Protein AF-A0A6B3EUD3-F1 (afdb_monomer)

Secondary structure (DSSP, 8-state):
-HHHHHHHHHHHHHHHHHHH---HHHHHHHHHHHHHHHHHHHHHHHHHHHHHHHHHHHHHHHHHHHHHHHHHTTSGGGGS--

pLDDT: mean 87.58, std 8.06, range [54.5, 96.38]

Foldseek 3Di:
DVVVVQVVQQVQLVVCCVPVVDDSVVSSVVSVVVVVVQCVVCPPNSVVVVVVVCVVVVVVVVVVVVVVVQVVQVHPVSVVPD

Radius of gyration: 17.71 Å; Cα contacts (8 Å, |Δi|>4): 40; chains: 1; bounding box: 35×21×47 Å

Solvent-accessible surface area (backbone atoms only — not comparable to 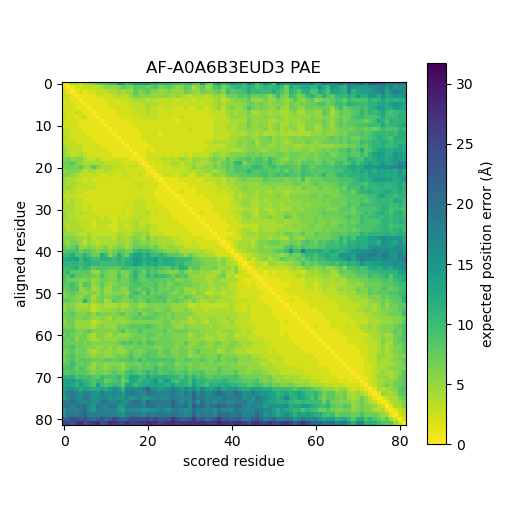full-atom values): 4479 Å² total; per-residue (Å²): 107,73,65,56,54,51,51,52,32,49,53,51,7,50,50,38,28,75,77,70,70,41,53,57,72,58,27,30,49,52,49,49,51,56,51,52,50,51,42,66,73,43,39,73,60,38,49,53,51,50,53,53,50,49,51,53,53,51,53,52,49,51,55,52,48,53,54,53,51,31,58,73,58,73,30,76,66,46,78,73,70,114

Sequence (82 aa):
KVADIAAKWFAVATLLNVFAGIDYNLGILITGVITLVYCTIGGLWADALTELGQFVIQGAAAIVMIVVVLHKLGGISAVWTM

Structure (mmCIF, N/CA/C/O backbone):
data_AF-A0A6B3EUD3-F1
#
_entry.id   AF-A0A6B3EUD3-F1
#
loop_
_atom_site.group_PDB
_atom_site.id
_atom_site.type_symbol
_atom_site.label_atom_id
_atom_site.label_alt_id
_atom_site.label_comp_id
_atom_site.label_asym_id
_atom_site.label_entity_id
_atom_site.label_seq_id
_atom_site.pdbx_PDB_ins_code
_atom_site.Cartn_x
_atom_site.Cartn_y
_atom_site.Cartn_z
_atom_site.occupancy
_atom_site.B_iso_or_equiv
_atom_site.auth_seq_id
_atom_site.auth_comp_id
_atom_site.auth_asym_id
_atom_site.auth_atom_id
_atom_site.pdbx_PDB_model_num
ATOM 1 N N . LYS A 1 1 ? 8.584 -12.804 4.189 1.00 57.88 1 LYS A N 1
ATOM 2 C CA . LYS A 1 1 ? 9.050 -11.841 3.157 1.00 57.88 1 LYS A CA 1
ATOM 3 C C . LYS A 1 1 ? 8.510 -12.168 1.762 1.00 57.88 1 LYS A C 1
ATOM 5 O O . LYS A 1 1 ? 7.730 -11.378 1.261 1.00 57.88 1 LYS A O 1
ATOM 10 N N . VAL A 1 2 ? 8.854 -13.306 1.137 1.00 78.75 2 VAL A N 1
ATOM 11 C CA . VAL A 1 2 ? 8.288 -13.668 -0.190 1.00 78.75 2 VAL A CA 1
ATOM 12 C C . VAL A 1 2 ? 6.769 -13.867 -0.123 1.00 78.75 2 VAL A C 1
ATOM 14 O O . VAL A 1 2 ? 6.046 -13.333 -0.957 1.00 78.75 2 VAL A O 1
ATOM 17 N N . ALA A 1 3 ? 6.281 -14.551 0.918 1.00 81.06 3 ALA A N 1
ATOM 18 C CA . ALA A 1 3 ? 4.848 -14.732 1.149 1.00 81.06 3 ALA A CA 1
ATOM 19 C C . ALA A 1 3 ? 4.096 -13.399 1.332 1.00 81.06 3 ALA A C 1
ATOM 21 O O . ALA A 1 3 ? 3.019 -13.230 0.773 1.00 81.06 3 ALA A O 1
ATOM 22 N N . ASP A 1 4 ? 4.682 -12.426 2.039 1.00 80.12 4 ASP A N 1
ATOM 23 C CA . ASP A 1 4 ? 4.094 -11.090 2.212 1.00 80.12 4 ASP A CA 1
ATOM 24 C C . ASP A 1 4 ? 3.953 -10.334 0.885 1.00 80.12 4 ASP A C 1
ATOM 26 O O . ASP A 1 4 ? 2.936 -9.693 0.632 1.00 80.12 4 ASP A O 1
ATOM 30 N N . ILE A 1 5 ? 4.968 -10.413 0.020 1.00 85.38 5 ILE A N 1
ATOM 31 C CA . ILE A 1 5 ? 4.949 -9.771 -1.301 1.00 85.38 5 ILE A CA 1
ATOM 32 C C . ILE A 1 5 ? 3.893 -10.439 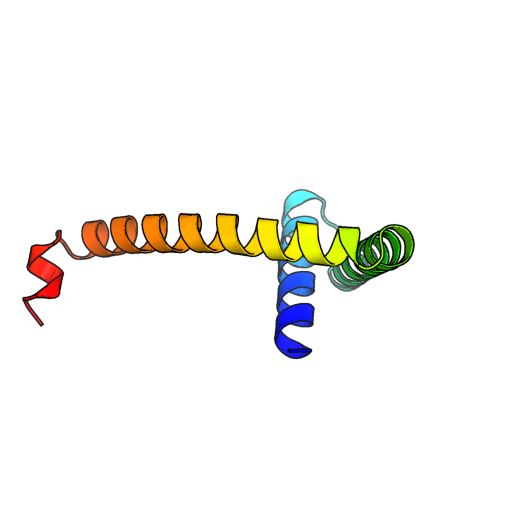-2.193 1.00 85.38 5 ILE A C 1
ATOM 34 O O . ILE A 1 5 ? 3.101 -9.746 -2.829 1.00 85.38 5 ILE A O 1
ATOM 38 N N . ALA A 1 6 ? 3.817 -11.773 -2.173 1.00 86.12 6 ALA A N 1
ATOM 39 C CA . ALA A 1 6 ? 2.799 -12.522 -2.905 1.00 86.12 6 ALA A CA 1
ATOM 40 C C . ALA A 1 6 ? 1.376 -12.188 -2.423 1.00 86.12 6 ALA A C 1
ATOM 42 O O . ALA A 1 6 ? 0.483 -11.978 -3.243 1.00 86.12 6 ALA A O 1
ATOM 43 N N . ALA A 1 7 ? 1.170 -12.062 -1.108 1.00 88.31 7 ALA A N 1
ATOM 44 C CA . ALA A 1 7 ? -0.114 -11.666 -0.534 1.00 88.31 7 ALA A CA 1
ATOM 45 C C . ALA A 1 7 ? -0.529 -10.252 -0.975 1.00 88.31 7 ALA A C 1
ATOM 47 O O . ALA A 1 7 ? -1.692 -10.035 -1.315 1.00 88.31 7 ALA A O 1
ATOM 48 N N . LYS A 1 8 ? 0.417 -9.303 -1.045 1.00 87.56 8 LYS A N 1
ATOM 49 C CA . LYS A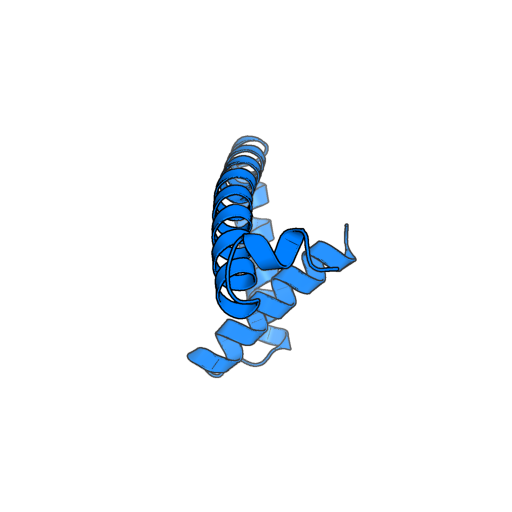 1 8 ? 0.157 -7.952 -1.572 1.00 87.56 8 LYS A CA 1
ATOM 50 C C . LYS A 1 8 ? -0.264 -7.990 -3.042 1.00 87.56 8 LYS A C 1
ATOM 52 O O . LYS A 1 8 ? -1.248 -7.351 -3.402 1.00 87.56 8 LYS A O 1
ATOM 57 N N . TRP A 1 9 ? 0.429 -8.758 -3.884 1.00 91.88 9 TRP A N 1
ATOM 58 C CA . TRP A 1 9 ? 0.060 -8.897 -5.299 1.00 91.88 9 TRP A CA 1
ATOM 59 C C . TRP A 1 9 ? -1.307 -9.553 -5.480 1.00 91.88 9 TRP A C 1
ATOM 61 O O . TRP A 1 9 ? -2.097 -9.102 -6.305 1.00 91.88 9 TRP A O 1
ATOM 71 N N . PHE A 1 10 ? -1.621 -10.564 -4.672 1.00 92.81 10 PHE A N 1
ATOM 72 C CA . PHE A 1 10 ? -2.929 -11.211 -4.686 1.00 92.81 10 PHE A CA 1
ATOM 73 C C . PHE A 1 10 ? -4.054 -10.267 -4.240 1.00 92.81 10 PHE A C 1
ATOM 75 O O . PHE A 1 10 ? -5.127 -10.248 -4.845 1.00 92.81 10 PHE A O 1
ATOM 82 N N . ALA A 1 11 ? -3.810 -9.436 -3.223 1.00 92.62 11 ALA A N 1
ATOM 83 C CA . ALA A 1 11 ? -4.768 -8.425 -2.786 1.00 92.62 11 ALA A CA 1
ATOM 84 C C . ALA A 1 11 ? -5.069 -7.413 -3.907 1.00 92.62 11 ALA A C 1
ATOM 86 O O . ALA A 1 11 ? -6.234 -7.136 -4.183 1.00 92.62 11 ALA A O 1
ATOM 87 N N . VAL A 1 12 ? -4.044 -6.925 -4.615 1.00 92.56 12 VAL A N 1
ATOM 88 C CA . VAL A 1 12 ? -4.228 -6.020 -5.766 1.00 92.56 12 VAL A CA 1
ATOM 89 C C . VAL A 1 12 ? -4.946 -6.723 -6.921 1.00 92.56 12 VAL A C 1
ATOM 91 O O . VAL A 1 12 ? -5.870 -6.156 -7.498 1.00 92.56 12 VAL A O 1
ATOM 94 N N . ALA A 1 13 ? -4.595 -7.974 -7.223 1.00 93.12 13 ALA A N 1
ATOM 95 C CA . ALA A 1 13 ? -5.280 -8.765 -8.244 1.00 93.12 13 ALA A CA 1
ATOM 96 C C . ALA A 1 13 ? -6.762 -8.992 -7.910 1.00 93.12 13 ALA A C 1
ATOM 98 O O . ALA A 1 13 ? -7.602 -8.947 -8.801 1.00 93.12 13 ALA A O 1
ATOM 99 N N . THR A 1 14 ? -7.095 -9.159 -6.629 1.00 94.50 14 THR A N 1
ATOM 100 C CA . THR A 1 14 ? -8.486 -9.247 -6.168 1.00 94.50 14 THR A CA 1
ATOM 101 C C . THR A 1 14 ? -9.236 -7.946 -6.429 1.00 94.50 14 THR A C 1
ATOM 103 O O . THR A 1 14 ? -10.353 -7.983 -6.933 1.00 94.50 14 THR A O 1
ATOM 106 N N . LEU A 1 15 ? -8.619 -6.791 -6.162 1.00 92.62 15 LEU A N 1
ATOM 107 C CA . LEU A 1 15 ? -9.220 -5.494 -6.487 1.00 92.62 15 LEU A CA 1
ATOM 108 C C . LEU A 1 15 ? -9.434 -5.346 -8.001 1.00 92.62 15 LEU A C 1
ATOM 110 O O . LEU A 1 15 ? -10.514 -4.949 -8.429 1.00 92.62 15 LEU A O 1
ATOM 114 N N . LEU A 1 16 ? -8.447 -5.715 -8.821 1.00 91.69 16 LEU A N 1
ATOM 115 C CA . LEU A 1 16 ? -8.566 -5.681 -10.284 1.00 91.69 16 LEU A CA 1
ATOM 116 C C . LEU A 1 16 ? -9.660 -6.622 -10.805 1.00 91.69 16 LEU A C 1
ATOM 118 O O . LEU A 1 16 ? -10.394 -6.258 -11.722 1.00 91.69 16 LEU A O 1
ATOM 122 N N . ASN A 1 17 ? -9.806 -7.804 -10.210 1.00 94.38 17 ASN A N 1
ATOM 123 C CA . ASN A 1 17 ? -10.870 -8.736 -10.560 1.00 94.38 17 ASN A CA 1
ATOM 124 C C . ASN A 1 17 ? -12.252 -8.170 -10.207 1.00 94.38 17 ASN A C 1
ATOM 126 O O . ASN A 1 17 ? -13.139 -8.150 -11.054 1.00 94.38 17 ASN A O 1
ATOM 130 N N . VAL A 1 18 ? -12.411 -7.633 -8.994 1.00 95.06 18 VAL A N 1
ATOM 131 C CA . VAL A 1 18 ? -13.693 -7.102 -8.506 1.00 95.06 18 VAL A CA 1
ATOM 132 C C . VAL A 1 18 ? -14.119 -5.837 -9.253 1.00 95.06 18 VAL A C 1
ATOM 134 O O . VAL A 1 18 ? -15.299 -5.681 -9.555 1.00 95.06 18 VAL A O 1
ATOM 137 N N . PHE A 1 19 ? -13.188 -4.932 -9.564 1.00 93.31 19 PHE A N 1
ATOM 138 C CA . PHE A 1 19 ? -13.521 -3.649 -10.192 1.00 93.31 19 PHE A CA 1
ATOM 139 C C . PHE A 1 19 ? -13.478 -3.667 -11.720 1.00 93.31 19 PHE A C 1
ATOM 141 O O . PHE A 1 19 ? -14.264 -2.966 -12.351 1.00 93.31 19 PHE A O 1
ATOM 148 N N . ALA A 1 20 ? -12.563 -4.430 -12.320 1.00 91.62 20 ALA A N 1
ATOM 149 C CA . ALA A 1 20 ? -12.323 -4.422 -13.763 1.00 91.62 20 ALA A CA 1
ATOM 150 C C . ALA A 1 20 ? -12.598 -5.776 -14.441 1.00 91.62 20 ALA A C 1
ATOM 152 O O . ALA A 1 20 ? -12.444 -5.883 -15.655 1.00 91.62 20 ALA A O 1
ATOM 153 N N . GLY A 1 21 ? -12.992 -6.812 -13.689 1.00 91.31 21 GLY A N 1
ATOM 154 C CA . GLY A 1 21 ? -13.270 -8.146 -14.233 1.00 91.31 21 GLY A CA 1
ATOM 155 C C . GLY A 1 21 ? -12.031 -8.891 -14.742 1.00 91.31 21 GLY A C 1
ATOM 156 O O . GLY A 1 21 ? -12.164 -9.867 -15.475 1.00 91.31 21 GLY A O 1
ATOM 157 N N . ILE A 1 22 ? -10.824 -8.431 -14.395 1.00 93.12 22 ILE A N 1
ATOM 158 C CA . ILE A 1 22 ? -9.564 -9.030 -14.856 1.00 93.12 22 ILE A CA 1
ATOM 159 C C . ILE A 1 22 ? -9.327 -10.357 -14.128 1.00 93.12 22 ILE A C 1
ATOM 161 O O . ILE A 1 22 ? -9.460 -10.424 -12.909 1.00 93.12 22 ILE A O 1
ATOM 165 N N . ASP A 1 23 ? -8.942 -11.411 -14.851 1.00 94.38 23 ASP A N 1
ATOM 166 C CA . ASP A 1 23 ? -8.604 -12.707 -14.249 1.00 94.38 23 ASP A CA 1
ATOM 167 C C . ASP A 1 23 ? -7.464 -12.595 -13.218 1.00 94.38 23 ASP A C 1
ATOM 169 O O . ASP A 1 23 ? -6.522 -11.820 -13.397 1.00 94.38 23 ASP A O 1
ATOM 173 N N . TYR A 1 24 ? -7.517 -13.395 -12.151 1.00 92.19 24 TYR A N 1
ATOM 174 C CA . TYR A 1 24 ? -6.538 -13.341 -11.063 1.00 92.19 24 TYR A CA 1
ATOM 175 C C . TYR A 1 24 ? -5.100 -13.586 -11.531 1.00 92.19 24 TYR A C 1
ATOM 177 O O . TYR A 1 24 ? -4.195 -12.875 -11.090 1.00 92.19 24 TYR A O 1
ATOM 185 N N . ASN A 1 25 ? -4.869 -14.535 -12.444 1.00 92.94 25 ASN A N 1
ATOM 186 C CA . ASN A 1 25 ? -3.518 -14.836 -12.922 1.00 92.94 25 ASN A CA 1
ATOM 187 C C . ASN A 1 25 ? -2.934 -13.644 -13.688 1.00 92.94 25 ASN A C 1
ATOM 189 O O . ASN A 1 25 ? -1.773 -13.279 -13.487 1.00 92.94 25 ASN A O 1
ATOM 193 N N . LEU A 1 26 ? -3.757 -12.993 -14.516 1.00 93.38 26 LEU A N 1
ATOM 194 C CA . LEU A 1 26 ? -3.377 -11.775 -15.231 1.00 93.38 26 LEU A CA 1
ATOM 195 C C . LEU A 1 26 ? -3.193 -10.590 -14.276 1.00 93.38 26 LEU A C 1
ATOM 197 O O . LEU A 1 26 ? -2.218 -9.855 -14.408 1.00 93.38 26 LEU A O 1
ATOM 201 N N . GLY A 1 27 ? -4.070 -10.424 -13.286 1.00 91.69 27 GLY A N 1
ATOM 202 C CA . GLY A 1 27 ? -3.975 -9.356 -12.289 1.00 91.69 27 GLY A CA 1
ATOM 203 C C . GLY A 1 27 ? -2.688 -9.429 -11.463 1.00 91.69 27 GLY A C 1
ATOM 204 O O . GLY A 1 27 ? -2.019 -8.410 -11.270 1.00 91.69 27 GLY A O 1
ATOM 205 N N . ILE A 1 28 ? -2.296 -10.631 -11.026 1.00 93.75 28 ILE A N 1
ATOM 206 C CA . ILE A 1 28 ? -1.036 -10.859 -10.302 1.00 93.75 28 ILE A CA 1
ATOM 207 C C . ILE A 1 28 ? 0.156 -10.551 -11.211 1.00 93.75 28 ILE A C 1
ATOM 209 O O . ILE A 1 28 ? 1.065 -9.833 -10.794 1.00 93.75 28 ILE A O 1
ATOM 213 N N . LEU A 1 29 ? 0.142 -11.048 -12.454 1.00 94.31 29 LEU A N 1
ATOM 214 C CA . LEU A 1 29 ? 1.228 -10.830 -13.409 1.00 94.31 29 LEU A CA 1
ATOM 215 C C . LEU A 1 29 ? 1.424 -9.338 -13.707 1.00 94.31 29 LEU A C 1
ATOM 217 O O . LEU A 1 29 ? 2.545 -8.845 -13.626 1.00 94.31 29 LEU A O 1
ATOM 221 N N . ILE A 1 30 ? 0.343 -8.606 -13.989 1.00 92.69 30 ILE A N 1
ATOM 222 C CA . ILE A 1 30 ? 0.379 -7.161 -14.258 1.00 92.69 30 ILE A CA 1
ATOM 223 C C . ILE A 1 30 ? 0.946 -6.411 -13.052 1.00 92.69 30 ILE A C 1
ATOM 225 O O . ILE A 1 30 ? 1.866 -5.606 -13.200 1.00 92.69 30 ILE A O 1
ATOM 229 N N . THR A 1 31 ? 0.442 -6.710 -11.854 1.00 91.06 31 THR A N 1
ATOM 230 C CA . THR A 1 31 ? 0.897 -6.060 -10.619 1.00 91.06 31 THR A CA 1
ATOM 231 C C . THR A 1 31 ? 2.386 -6.315 -10.379 1.00 91.06 31 THR A C 1
ATOM 233 O O . THR A 1 31 ? 3.136 -5.377 -10.101 1.00 91.06 31 THR A O 1
ATOM 236 N N . GLY A 1 32 ? 2.840 -7.561 -10.532 1.00 89.12 32 GLY A N 1
ATOM 237 C CA . GLY A 1 32 ? 4.243 -7.929 -10.354 1.00 89.12 32 GLY A CA 1
ATOM 238 C C . GLY A 1 32 ? 5.163 -7.275 -11.386 1.00 89.12 32 GLY A C 1
ATOM 239 O O . GLY A 1 32 ? 6.200 -6.729 -11.015 1.00 89.12 32 GLY A O 1
ATOM 240 N N . VAL A 1 33 ? 4.767 -7.255 -12.662 1.00 92.75 33 VAL A N 1
ATOM 241 C CA . VAL A 1 33 ? 5.549 -6.640 -13.748 1.00 92.75 33 VAL A CA 1
ATOM 242 C C . VAL A 1 33 ? 5.681 -5.135 -13.549 1.00 92.75 33 VAL A C 1
ATOM 244 O O . VAL A 1 33 ? 6.796 -4.622 -13.597 1.00 92.75 33 VAL A O 1
ATOM 247 N N . ILE A 1 34 ? 4.582 -4.429 -13.273 1.00 90.62 34 ILE A N 1
ATOM 248 C CA . ILE A 1 34 ? 4.624 -2.984 -13.002 1.00 90.62 34 ILE A CA 1
ATOM 249 C C . ILE A 1 34 ? 5.554 -2.705 -11.819 1.00 90.62 34 ILE A C 1
ATOM 251 O O . ILE A 1 34 ? 6.389 -1.804 -11.901 1.00 90.62 34 ILE A O 1
ATOM 255 N N . THR A 1 35 ? 5.449 -3.516 -10.760 1.00 87.69 35 THR A N 1
ATOM 256 C CA . THR A 1 35 ? 6.290 -3.383 -9.566 1.00 87.69 35 THR A CA 1
ATOM 257 C C . THR A 1 35 ? 7.771 -3.521 -9.895 1.00 87.69 35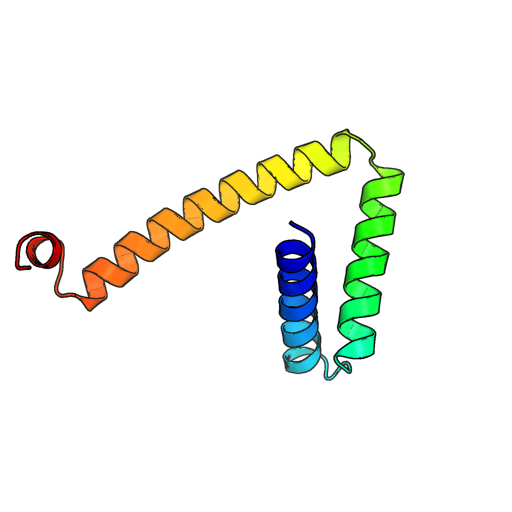 THR A C 1
ATOM 259 O O . THR A 1 35 ? 8.575 -2.658 -9.550 1.00 87.69 35 THR A O 1
ATOM 262 N N . LEU A 1 36 ? 8.137 -4.571 -10.629 1.00 86.56 36 LEU A N 1
ATOM 263 C CA . LEU A 1 36 ? 9.516 -4.809 -11.047 1.00 86.56 36 LEU A CA 1
ATOM 264 C C . LEU A 1 36 ? 10.049 -3.677 -11.932 1.00 86.56 36 LEU A C 1
ATOM 266 O O . LEU A 1 36 ? 11.165 -3.209 -11.714 1.00 86.56 36 LEU A O 1
ATOM 270 N N . VAL A 1 37 ? 9.251 -3.201 -12.890 1.00 89.19 37 VAL A N 1
ATOM 271 C CA . VAL A 1 37 ? 9.652 -2.132 -13.813 1.00 89.19 37 VAL A CA 1
ATOM 272 C C . VAL A 1 37 ? 9.984 -0.853 -13.050 1.00 89.19 37 VAL A C 1
ATOM 274 O O . VAL A 1 37 ? 11.091 -0.337 -13.202 1.00 89.19 37 VAL A O 1
ATOM 277 N N . TYR A 1 38 ? 9.096 -0.355 -12.186 1.00 84.25 38 TYR A N 1
ATOM 278 C CA . TYR A 1 38 ? 9.388 0.901 -11.488 1.00 84.25 38 TYR A CA 1
ATOM 279 C C . TYR A 1 38 ? 10.532 0.745 -10.473 1.00 84.25 38 TYR A C 1
ATOM 281 O O . TYR A 1 38 ? 11.342 1.664 -10.336 1.00 84.25 38 TYR A O 1
ATOM 289 N N . CYS A 1 39 ? 10.651 -0.412 -9.808 1.00 83.56 39 CYS A N 1
ATOM 290 C CA . CYS A 1 39 ? 11.768 -0.696 -8.905 1.00 83.56 39 CYS A CA 1
ATOM 291 C C . CYS A 1 39 ? 13.110 -0.697 -9.652 1.00 83.56 39 CYS A C 1
ATOM 293 O O . CYS A 1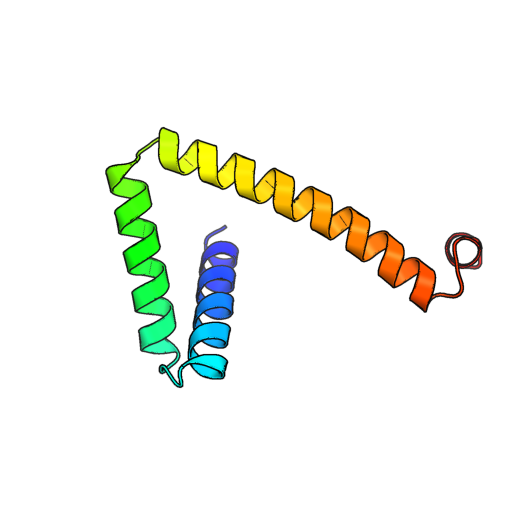 39 ? 14.090 -0.149 -9.153 1.00 83.56 39 CYS A O 1
ATOM 295 N N . THR A 1 40 ? 13.162 -1.266 -10.862 1.00 83.38 40 THR A N 1
ATOM 296 C CA . THR A 1 40 ? 14.394 -1.294 -11.670 1.00 83.38 40 THR A CA 1
ATOM 297 C C . THR A 1 40 ? 14.790 0.082 -12.202 1.00 83.38 40 THR A C 1
ATOM 299 O O . THR A 1 40 ? 15.975 0.398 -12.223 1.00 83.38 40 THR A O 1
ATOM 302 N N . ILE A 1 41 ? 13.819 0.918 -12.588 1.00 86.00 41 ILE A N 1
ATOM 303 C CA . ILE A 1 41 ? 14.083 2.253 -13.147 1.00 86.00 41 ILE A CA 1
ATOM 304 C C . ILE A 1 41 ? 14.494 3.242 -12.053 1.00 86.00 41 ILE A C 1
ATOM 306 O O . ILE A 1 41 ? 15.426 4.019 -12.245 1.00 86.00 41 ILE A O 1
ATOM 310 N N . GLY A 1 42 ? 13.806 3.241 -10.910 1.00 81.94 42 GLY A N 1
ATOM 311 C CA . GLY 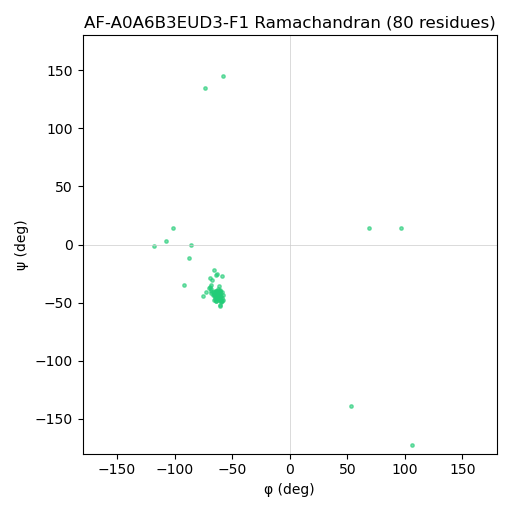A 1 42 ? 14.085 4.201 -9.841 1.00 81.94 42 GLY A CA 1
ATOM 312 C C . GLY A 1 42 ? 15.172 3.763 -8.857 1.00 81.94 42 GLY A C 1
ATOM 313 O O . GLY A 1 42 ? 15.634 4.588 -8.068 1.00 81.94 42 GLY A O 1
ATOM 314 N N . GLY A 1 43 ? 15.600 2.498 -8.886 1.00 82.81 43 GLY A N 1
ATOM 315 C CA . GLY A 1 43 ? 16.667 1.981 -8.026 1.00 82.81 43 GLY A CA 1
ATOM 316 C C . GLY A 1 43 ? 16.417 2.253 -6.537 1.00 82.81 43 GLY A C 1
ATOM 317 O O . GLY A 1 43 ? 15.286 2.173 -6.059 1.00 82.81 43 GLY A O 1
ATOM 318 N N . LEU A 1 44 ? 17.471 2.623 -5.801 1.00 81.12 44 LEU A N 1
ATOM 319 C CA . LEU A 1 44 ? 17.396 2.914 -4.359 1.00 81.12 44 LEU A CA 1
ATOM 320 C C . LEU A 1 44 ? 16.414 4.047 -4.011 1.00 81.12 44 LEU A C 1
ATOM 322 O O . LEU A 1 44 ? 15.857 4.055 -2.917 1.00 81.12 44 LEU A O 1
ATOM 326 N N . TRP A 1 45 ? 16.176 4.989 -4.931 1.00 85.50 45 TRP A N 1
ATOM 327 C CA . TRP A 1 45 ? 15.228 6.085 -4.714 1.00 85.50 45 TRP A CA 1
ATOM 328 C C . TRP A 1 45 ? 13.775 5.618 -4.759 1.00 85.50 45 TRP A C 1
ATOM 330 O O . TRP A 1 45 ? 12.973 6.060 -3.936 1.00 85.50 45 TRP A O 1
ATOM 340 N N . ALA A 1 46 ? 13.433 4.719 -5.687 1.00 83.94 46 ALA A N 1
ATOM 341 C CA . ALA A 1 46 ? 12.099 4.121 -5.721 1.00 83.94 46 ALA A CA 1
ATOM 342 C C . ALA A 1 46 ? 11.848 3.282 -4.469 1.00 83.94 46 ALA A C 1
ATOM 344 O O . ALA A 1 46 ? 10.794 3.417 -3.852 1.00 83.94 46 ALA A O 1
ATOM 345 N N . ASP A 1 47 ? 12.830 2.470 -4.079 1.00 82.81 47 ASP A N 1
ATOM 346 C CA . ASP A 1 47 ? 12.725 1.612 -2.902 1.00 82.81 47 ASP A CA 1
ATOM 347 C C . ASP A 1 47 ? 12.508 2.448 -1.628 1.00 82.81 47 ASP A C 1
ATOM 349 O O . ASP A 1 47 ? 11.487 2.295 -0.955 1.00 82.81 47 ASP A O 1
ATOM 353 N N . ALA A 1 48 ? 13.361 3.452 -1.386 1.00 85.12 48 ALA A N 1
ATOM 354 C CA . ALA A 1 48 ? 13.257 4.337 -0.226 1.00 85.12 48 ALA A CA 1
ATOM 355 C C . ALA A 1 48 ? 11.932 5.120 -0.173 1.00 85.12 48 ALA A C 1
ATOM 357 O O . ALA A 1 48 ? 11.330 5.254 0.894 1.00 85.12 48 ALA A O 1
ATOM 358 N N . LEU A 1 49 ? 11.445 5.623 -1.315 1.00 88.00 49 LEU A N 1
ATOM 359 C CA . LEU A 1 49 ? 10.170 6.341 -1.364 1.00 88.00 49 LEU A CA 1
ATOM 360 C C . LEU A 1 49 ? 8.992 5.408 -1.055 1.00 88.00 49 LEU A C 1
ATOM 362 O O . LEU A 1 49 ? 8.074 5.798 -0.332 1.00 88.00 49 LEU A O 1
ATOM 366 N N . THR A 1 50 ? 9.014 4.177 -1.572 1.00 86.62 50 THR A N 1
ATOM 367 C CA . THR A 1 50 ? 7.958 3.198 -1.286 1.00 86.62 50 THR A CA 1
ATOM 368 C C . THR A 1 50 ? 7.981 2.707 0.157 1.00 86.62 50 THR A C 1
ATOM 370 O O . THR A 1 50 ? 6.913 2.551 0.751 1.00 86.62 50 THR A O 1
ATOM 373 N N . GLU A 1 51 ? 9.159 2.537 0.759 1.00 87.44 51 GLU A N 1
ATOM 374 C CA . GLU A 1 51 ? 9.286 2.180 2.173 1.00 87.44 51 GLU A CA 1
ATOM 375 C C . GLU A 1 51 ? 8.762 3.304 3.080 1.00 87.44 51 GLU A C 1
ATOM 377 O O . GLU A 1 51 ? 7.963 3.051 3.987 1.00 87.44 51 GLU A O 1
ATOM 382 N N . LEU A 1 52 ? 9.104 4.561 2.774 1.00 91.50 52 LEU A N 1
ATOM 383 C CA . LEU A 1 52 ? 8.584 5.733 3.480 1.00 91.50 52 LEU A CA 1
ATOM 384 C C . LEU A 1 52 ? 7.064 5.862 3.325 1.00 91.50 52 LEU A C 1
ATOM 386 O O . LEU A 1 52 ? 6.354 6.090 4.306 1.00 91.50 52 LEU A O 1
ATOM 390 N N . GLY A 1 53 ? 6.544 5.678 2.109 1.00 91.94 53 GLY A N 1
ATOM 391 C CA . GLY A 1 53 ? 5.106 5.695 1.847 1.00 91.94 53 GLY A CA 1
ATOM 392 C C . GLY A 1 53 ? 4.364 4.616 2.637 1.00 91.94 53 GLY A C 1
ATOM 393 O O . GLY A 1 53 ? 3.345 4.902 3.269 1.00 91.94 53 GLY A O 1
ATOM 394 N N . GLN A 1 54 ? 4.897 3.390 2.673 1.00 89.19 54 GLN A N 1
ATOM 395 C CA . GLN A 1 54 ? 4.304 2.298 3.444 1.00 89.19 54 GLN A CA 1
ATOM 396 C C . GLN A 1 54 ? 4.316 2.597 4.947 1.00 89.19 54 GLN A C 1
ATOM 398 O O . GLN A 1 54 ? 3.316 2.333 5.613 1.00 89.19 54 GLN A O 1
ATOM 403 N N . PHE A 1 55 ? 5.396 3.173 5.480 1.00 92.06 55 PHE A N 1
ATOM 404 C CA . PHE A 1 55 ? 5.474 3.570 6.886 1.00 92.06 55 PHE A CA 1
ATOM 405 C C . PHE A 1 55 ? 4.358 4.554 7.265 1.00 92.06 55 PHE A C 1
ATOM 407 O O . PHE A 1 55 ? 3.650 4.337 8.250 1.00 92.06 55 PHE A O 1
ATOM 414 N N . VAL A 1 56 ? 4.146 5.592 6.452 1.00 95.38 56 VAL A N 1
ATOM 415 C CA . VAL A 1 56 ? 3.098 6.597 6.695 1.00 95.38 56 VAL A CA 1
ATOM 416 C C . VAL A 1 56 ? 1.704 5.970 6.625 1.00 95.38 56 VAL A C 1
ATOM 418 O O . VAL A 1 56 ? 0.896 6.162 7.536 1.00 95.38 56 VAL A O 1
ATOM 421 N N . ILE A 1 57 ? 1.425 5.186 5.577 1.00 94.06 57 ILE A N 1
ATOM 422 C CA . ILE A 1 57 ? 0.120 4.534 5.389 1.00 94.06 57 ILE A CA 1
ATOM 423 C C . ILE A 1 57 ? -0.166 3.562 6.538 1.00 94.06 57 ILE A C 1
ATOM 425 O O . ILE A 1 57 ? -1.267 3.562 7.084 1.00 94.06 57 ILE A O 1
ATOM 429 N N . GLN A 1 58 ? 0.818 2.756 6.938 1.00 91.94 58 GLN A N 1
ATOM 430 C CA . GLN A 1 58 ? 0.660 1.788 8.020 1.00 91.94 58 GLN A CA 1
ATOM 431 C C . GLN A 1 58 ? 0.486 2.473 9.379 1.00 91.94 58 GLN A C 1
ATOM 433 O O . GLN A 1 58 ? -0.342 2.029 10.174 1.00 91.94 58 GLN A O 1
ATOM 438 N N . GLY A 1 59 ? 1.205 3.569 9.634 1.00 95.19 59 GLY A N 1
ATOM 439 C CA . GLY A 1 59 ? 1.025 4.379 10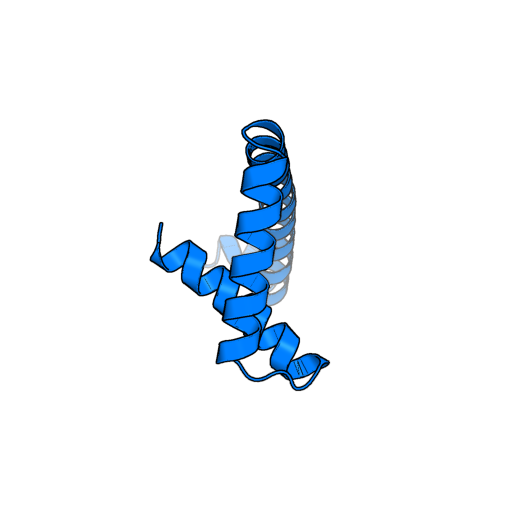.837 1.00 95.19 59 GLY A CA 1
ATOM 440 C C . GLY A 1 59 ? -0.390 4.952 10.936 1.00 95.19 59 GLY A C 1
ATOM 441 O O . GLY A 1 59 ? -1.052 4.801 11.963 1.00 95.19 59 GLY A O 1
ATOM 442 N N . ALA A 1 60 ? -0.897 5.530 9.845 1.00 96.38 60 ALA A N 1
ATOM 443 C CA . ALA A 1 60 ? -2.265 6.038 9.789 1.00 96.38 60 ALA A CA 1
ATOM 444 C C . ALA A 1 60 ? -3.303 4.915 9.961 1.00 96.38 60 ALA A C 1
ATOM 446 O O . ALA A 1 60 ? -4.224 5.042 10.770 1.00 96.38 60 ALA A O 1
ATOM 447 N N . ALA A 1 61 ? -3.131 3.791 9.259 1.00 95.12 61 ALA A N 1
ATOM 448 C CA . ALA A 1 61 ? -4.021 2.638 9.360 1.00 95.12 61 ALA A CA 1
ATOM 449 C C . ALA A 1 61 ? -4.066 2.063 10.784 1.00 95.12 61 ALA A C 1
ATOM 451 O O . ALA A 1 61 ? -5.144 1.723 11.264 1.00 95.12 61 ALA A O 1
ATOM 452 N N . ALA A 1 62 ? -2.931 2.006 11.487 1.00 95.19 62 ALA A N 1
ATOM 453 C CA . ALA A 1 62 ? -2.875 1.546 12.872 1.00 95.19 62 ALA A CA 1
ATOM 454 C C . ALA A 1 62 ? -3.705 2.437 13.809 1.00 95.19 62 ALA A C 1
ATOM 456 O O . ALA A 1 62 ? -4.503 1.923 14.592 1.00 95.19 62 ALA A O 1
ATOM 457 N N . ILE A 1 63 ? -3.581 3.764 13.692 1.00 95.19 63 ILE A N 1
ATOM 458 C CA . ILE A 1 63 ? -4.363 4.717 14.498 1.00 95.19 63 ILE A CA 1
ATOM 459 C C . ILE A 1 63 ? -5.860 4.560 14.210 1.00 95.19 63 ILE A C 1
ATOM 461 O O . ILE A 1 63 ? -6.660 4.443 15.140 1.00 95.19 63 ILE A O 1
ATOM 465 N N . VAL A 1 64 ? -6.241 4.508 12.930 1.00 96.00 64 VAL A N 1
ATOM 466 C CA . VAL A 1 64 ? -7.641 4.325 12.519 1.00 96.00 64 VAL A CA 1
ATOM 467 C C . VAL A 1 64 ? -8.202 3.016 13.074 1.00 96.00 64 VAL A C 1
ATOM 469 O O . VAL A 1 64 ? -9.290 3.012 13.647 1.00 96.00 64 VAL A O 1
ATOM 472 N N . MET A 1 65 ? -7.452 1.918 12.966 1.00 94.12 65 MET A N 1
ATOM 473 C CA . MET A 1 65 ? -7.875 0.615 13.476 1.00 94.12 65 MET A CA 1
ATOM 474 C C . MET A 1 65 ? -8.086 0.622 14.989 1.00 94.12 65 MET A C 1
ATOM 476 O O . MET A 1 65 ? -9.089 0.082 15.450 1.00 94.12 65 MET A O 1
ATOM 480 N N . ILE A 1 66 ? -7.209 1.273 15.760 1.00 91.50 66 ILE A N 1
ATOM 481 C CA . ILE A 1 66 ? -7.384 1.419 17.214 1.00 91.50 66 ILE A CA 1
ATOM 482 C C . ILE A 1 66 ? -8.706 2.132 17.522 1.00 91.50 66 ILE A C 1
ATOM 484 O O . ILE A 1 66 ? -9.501 1.632 18.316 1.00 91.50 66 ILE A O 1
ATOM 488 N N . VAL A 1 67 ? -8.986 3.260 16.864 1.00 91.25 67 VAL A N 1
ATOM 489 C CA . VAL A 1 67 ? -10.225 4.024 17.090 1.00 91.25 67 VAL A CA 1
ATOM 490 C C . VAL A 1 67 ? -11.466 3.199 16.737 1.00 91.25 67 VAL A C 1
ATOM 492 O O . VAL A 1 67 ? -12.415 3.148 17.521 1.00 91.25 67 VAL A O 1
ATOM 495 N N . VAL A 1 68 ? -11.459 2.521 15.588 1.00 92.62 68 VAL A N 1
ATOM 496 C CA . VAL A 1 68 ? -12.587 1.69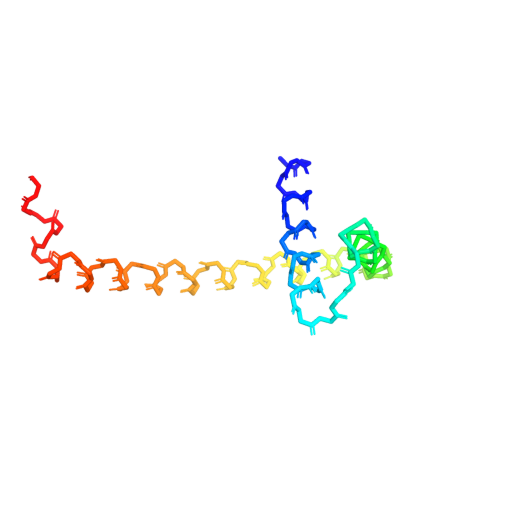7 15.127 1.00 92.62 68 VAL A CA 1
ATOM 497 C C . VAL A 1 68 ? -12.853 0.532 16.080 1.00 92.62 68 VAL A C 1
ATOM 499 O O . VAL A 1 68 ? -14.006 0.283 16.435 1.00 92.62 68 VAL A O 1
ATOM 502 N N . VAL A 1 69 ? -11.805 -0.166 16.523 1.00 91.12 69 VAL A N 1
ATOM 503 C CA . VAL A 1 69 ? -11.926 -1.300 17.449 1.00 91.12 69 VAL A CA 1
ATOM 504 C C . VAL A 1 69 ? -12.449 -0.839 18.808 1.00 91.12 69 VAL A C 1
ATOM 506 O O . VAL A 1 69 ? -13.397 -1.431 19.320 1.00 91.12 69 VAL A O 1
ATOM 509 N N . LEU A 1 70 ? -11.917 0.255 19.361 1.00 89.25 70 LEU A N 1
ATOM 510 C CA . LEU A 1 70 ? -12.405 0.819 20.623 1.00 89.25 70 LEU A CA 1
ATOM 511 C C . LEU A 1 70 ? -13.871 1.240 20.530 1.00 89.25 70 LEU A C 1
ATOM 513 O O . LEU A 1 70 ? -14.645 0.972 21.445 1.00 89.25 70 LEU A O 1
ATOM 517 N N . HIS A 1 71 ? -14.282 1.847 19.416 1.00 87.69 71 HIS A N 1
ATOM 518 C CA . HIS A 1 71 ? -15.681 2.203 19.202 1.00 87.69 71 HIS A CA 1
ATOM 519 C C . HIS A 1 71 ? -16.588 0.964 19.150 1.00 87.69 71 HIS A C 1
ATOM 521 O O . HIS A 1 71 ? -17.670 0.963 19.734 1.00 87.69 71 HIS A O 1
ATOM 527 N N . LYS A 1 72 ? -16.137 -0.118 18.506 1.00 86.50 72 LYS A N 1
ATOM 528 C CA . LYS A 1 72 ? -16.877 -1.386 18.435 1.00 86.50 72 LYS A CA 1
ATOM 529 C C . LYS A 1 72 ? -16.968 -2.119 19.773 1.00 86.50 72 LYS A C 1
ATOM 531 O O . LYS A 1 72 ? -17.949 -2.822 19.988 1.00 86.50 72 LYS A O 1
ATOM 536 N N . LEU A 1 73 ? -15.989 -1.945 20.657 1.00 85.50 73 LEU A N 1
ATOM 537 C CA . LEU A 1 73 ? -15.943 -2.588 21.973 1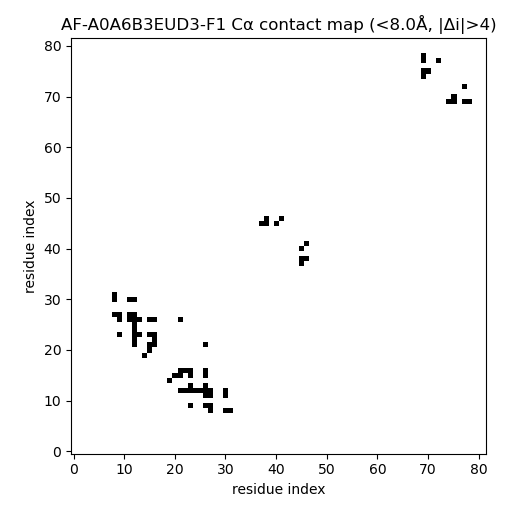.00 85.50 73 LEU A CA 1
ATOM 538 C C . LEU A 1 73 ? -16.702 -1.819 23.072 1.00 85.50 73 LEU A C 1
ATOM 540 O O . LEU A 1 73 ? -16.763 -2.289 24.202 1.00 85.50 73 LEU A O 1
ATOM 544 N N . GLY A 1 74 ? -17.308 -0.667 22.763 1.00 84.44 74 GLY A N 1
ATOM 545 C CA . GLY A 1 74 ? -18.048 0.144 23.742 1.00 84.44 74 GLY A CA 1
ATOM 546 C C . GLY A 1 74 ? -17.241 1.290 24.362 1.00 84.44 74 GLY A C 1
ATOM 547 O O . GLY A 1 74 ? -17.674 1.891 25.341 1.00 84.44 74 GLY A O 1
ATOM 548 N N . GLY A 1 75 ? -16.093 1.637 23.776 1.00 79.25 75 GLY A N 1
ATOM 549 C CA . GLY A 1 75 ? -15.260 2.775 24.163 1.00 79.25 75 GLY A CA 1
ATOM 550 C C . GLY A 1 75 ? -13.977 2.382 24.897 1.00 79.25 75 GLY A C 1
ATOM 551 O O . GLY A 1 75 ? -13.619 1.215 25.008 1.00 79.25 75 GLY A O 1
ATOM 552 N N . ILE A 1 76 ? -13.258 3.385 25.411 1.00 76.50 76 ILE A N 1
ATOM 553 C CA . ILE A 1 76 ? -11.945 3.203 26.060 1.00 76.50 76 ILE A CA 1
ATOM 554 C C . ILE A 1 76 ? -12.050 2.356 27.340 1.00 76.50 76 ILE A C 1
ATOM 556 O O . ILE A 1 76 ? -11.098 1.665 27.691 1.00 76.50 76 ILE A O 1
ATOM 560 N N . SER A 1 77 ? -13.208 2.337 28.015 1.00 76.69 77 SER A N 1
ATOM 561 C CA . SER A 1 77 ? -13.384 1.495 29.208 1.00 76.69 77 SER A CA 1
ATOM 562 C C . SER A 1 77 ? -13.331 -0.001 28.891 1.00 76.69 77 SER A C 1
ATOM 564 O O . SER A 1 77 ? -13.017 -0.790 29.780 1.00 76.69 77 SER A O 1
ATOM 566 N N . ALA A 1 78 ? -13.582 -0.390 27.634 1.00 69.62 78 ALA A N 1
ATOM 567 C CA . ALA A 1 78 ? -13.481 -1.768 27.167 1.00 69.62 78 ALA A CA 1
ATOM 568 C C . ALA A 1 78 ? -12.051 -2.326 27.253 1.00 69.62 78 ALA A C 1
ATOM 570 O O . ALA A 1 78 ? -11.859 -3.529 27.384 1.00 69.62 78 ALA A O 1
ATOM 571 N N . VAL A 1 79 ? -11.040 -1.449 27.223 1.00 74.31 79 VAL A N 1
ATOM 572 C CA . VAL A 1 79 ? -9.625 -1.837 27.345 1.00 74.31 79 VAL A CA 1
ATOM 573 C C . VAL A 1 79 ? -9.310 -2.383 28.738 1.00 74.31 79 VAL A C 1
ATOM 575 O O . VAL A 1 79 ? -8.454 -3.249 28.872 1.00 74.31 79 VAL A O 1
ATOM 578 N N . TRP A 1 80 ? -10.017 -1.901 29.766 1.00 72.38 80 TRP A N 1
ATOM 579 C CA . TRP A 1 80 ? -9.791 -2.271 31.167 1.00 72.38 80 TRP A CA 1
ATOM 580 C C . TRP A 1 80 ? -10.863 -3.184 31.763 1.00 72.38 80 TRP A C 1
ATOM 582 O O . TRP A 1 80 ? -10.803 -3.484 32.949 1.00 72.38 80 TRP A O 1
ATOM 592 N N . THR A 1 81 ? -11.848 -3.609 30.971 1.00 64.50 81 THR A N 1
ATOM 593 C CA . THR A 1 81 ? -12.923 -4.514 31.425 1.00 64.50 81 THR A CA 1
ATOM 594 C C . THR A 1 81 ? -12.719 -5.968 30.993 1.00 64.50 81 THR A C 1
ATOM 596 O O . THR A 1 81 ? -13.651 -6.761 31.109 1.00 64.50 81 THR A O 1
ATOM 599 N N . MET A 1 82 ? -11.512 -6.322 30.531 1.00 54.50 82 MET A N 1
ATOM 600 C CA . MET A 1 82 ? -11.090 -7.724 30.390 1.00 54.50 82 MET A CA 1
ATOM 601 C C . MET A 1 82 ? -10.699 -8.335 31.732 1.00 54.50 82 MET A C 1
ATOM 603 O O . MET A 1 82 ? -9.994 -7.647 32.504 1.00 54.50 82 MET A O 1
#

Mean predicted aligned error: 6.68 Å